Protein AF-A0A0V8QAZ5-F1 (afdb_monomer)

Structure (mmCIF, N/CA/C/O backbone):
data_AF-A0A0V8QAZ5-F1
#
_entry.id   AF-A0A0V8QAZ5-F1
#
loop_
_atom_site.group_PDB
_atom_site.id
_atom_site.type_symbol
_atom_site.label_atom_id
_atom_site.label_alt_id
_atom_site.label_comp_id
_atom_site.label_asym_id
_atom_site.label_entity_id
_atom_site.label_seq_id
_atom_site.pdbx_PDB_ins_code
_atom_site.Cartn_x
_atom_site.Cartn_y
_atom_site.Cartn_z
_atom_site.occupancy
_atom_site.B_iso_or_equiv
_atom_site.auth_seq_id
_atom_site.auth_comp_id
_atom_site.auth_asym_id
_atom_site.auth_atom_id
_atom_site.pdbx_PDB_model_num
ATOM 1 N N . MET A 1 1 ? -27.403 0.492 -54.751 1.00 43.31 1 MET A N 1
ATOM 2 C CA . MET A 1 1 ? -26.488 -0.635 -55.016 1.00 43.31 1 MET A CA 1
ATOM 3 C C . MET A 1 1 ? -25.419 -0.133 -55.963 1.00 43.31 1 MET A C 1
ATOM 5 O O . MET A 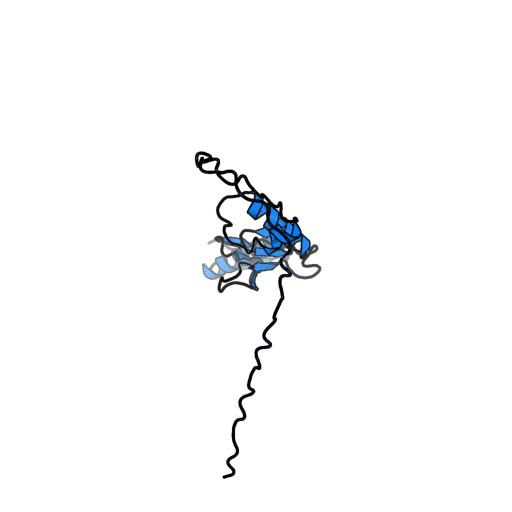1 1 ? -25.730 0.140 -57.114 1.00 43.31 1 MET A O 1
ATOM 9 N N . GLN A 1 2 ? -24.215 0.084 -55.448 1.00 42.31 2 GLN A N 1
ATOM 10 C CA . GLN A 1 2 ? -23.019 0.384 -56.227 1.00 42.31 2 GLN A CA 1
ATOM 11 C C . GLN A 1 2 ? -21.931 -0.545 -55.685 1.00 42.31 2 GLN A C 1
ATOM 13 O O . GLN A 1 2 ? -21.631 -0.508 -54.495 1.00 42.31 2 GLN A O 1
ATOM 18 N N . ASN A 1 3 ? -21.459 -1.435 -56.555 1.00 40.75 3 ASN A N 1
ATOM 19 C CA . ASN A 1 3 ? -20.305 -2.303 -56.353 1.00 40.75 3 ASN A CA 1
ATOM 20 C C . ASN A 1 3 ? -19.064 -1.572 -56.867 1.00 40.75 3 ASN A C 1
ATOM 22 O O . ASN A 1 3 ? -19.148 -1.011 -57.956 1.00 40.75 3 ASN A O 1
ATOM 26 N N . THR A 1 4 ? -17.955 -1.665 -56.134 1.00 46.00 4 THR A N 1
ATOM 27 C CA . THR A 1 4 ? -16.558 -1.572 -56.621 1.00 46.00 4 THR A CA 1
ATOM 28 C C . THR A 1 4 ? -15.666 -1.895 -55.415 1.00 46.00 4 THR A C 1
ATOM 30 O O . THR A 1 4 ? -15.716 -1.183 -54.418 1.00 46.00 4 THR A O 1
ATOM 33 N N . GLU A 1 5 ? -15.172 -3.128 -55.301 1.00 52.03 5 GLU A N 1
ATOM 34 C CA . GLU A 1 5 ? -13.887 -3.639 -55.826 1.00 52.03 5 GLU A CA 1
ATOM 35 C C . GLU A 1 5 ? -12.687 -3.280 -54.932 1.00 52.03 5 GLU A C 1
ATOM 37 O O . GLU A 1 5 ? -12.184 -2.160 -54.911 1.00 52.03 5 GLU A O 1
ATOM 42 N N . THR A 1 6 ? -12.260 -4.292 -54.173 1.00 49.12 6 THR A N 1
ATOM 43 C CA . THR A 1 6 ? -11.033 -4.369 -53.376 1.00 49.12 6 THR A CA 1
ATOM 44 C C . THR A 1 6 ? -9.815 -4.415 -54.296 1.00 49.12 6 THR A C 1
ATOM 46 O O . THR A 1 6 ? -9.760 -5.261 -55.184 1.00 49.12 6 THR A O 1
ATOM 49 N N . GLN A 1 7 ? -8.815 -3.567 -54.051 1.00 47.91 7 GLN A N 1
ATOM 50 C CA . GLN A 1 7 ? -7.486 -3.701 -54.654 1.00 47.91 7 GLN A CA 1
ATOM 51 C C . GLN A 1 7 ? -6.501 -4.195 -53.589 1.00 47.91 7 GLN A C 1
ATOM 53 O O . GLN A 1 7 ? -6.285 -3.536 -52.572 1.00 47.91 7 GLN A O 1
ATOM 58 N N . GLN A 1 8 ? -5.964 -5.396 -53.816 1.00 40.03 8 GLN A N 1
ATOM 59 C CA . GLN A 1 8 ? -4.788 -5.940 -53.138 1.00 40.03 8 GLN A CA 1
ATOM 60 C C . GLN A 1 8 ? -3.544 -5.212 -53.658 1.00 40.03 8 GLN A C 1
ATOM 62 O O . GLN A 1 8 ? -3.383 -5.069 -54.866 1.00 40.03 8 GLN A O 1
ATOM 67 N N . ALA A 1 9 ? -2.675 -4.766 -52.752 1.00 44.16 9 ALA A N 1
ATOM 68 C CA . ALA A 1 9 ? -1.344 -4.286 -53.102 1.00 44.16 9 ALA A CA 1
ATOM 69 C C . ALA A 1 9 ? -0.378 -5.479 -53.150 1.00 44.16 9 ALA A C 1
ATOM 71 O O . ALA A 1 9 ? -0.246 -6.219 -52.173 1.00 44.16 9 ALA A O 1
ATOM 72 N N . GLU A 1 10 ? 0.253 -5.666 -54.306 1.00 44.22 10 GLU A N 1
ATOM 73 C CA . GLU A 1 10 ? 1.342 -6.610 -54.547 1.00 44.22 10 GLU A CA 1
ATOM 74 C C . GLU A 1 10 ? 2.625 -6.096 -53.872 1.00 44.22 10 GLU A C 1
ATOM 76 O O . GLU A 1 10 ? 2.933 -4.906 -53.931 1.00 44.22 10 GLU A O 1
ATOM 81 N N . ILE A 1 11 ? 3.361 -6.985 -53.202 1.00 46.12 11 ILE A N 1
ATOM 82 C CA . ILE A 1 11 ? 4.678 -6.690 -52.626 1.00 46.12 11 ILE A CA 1
ATOM 83 C C . ILE A 1 11 ? 5.714 -7.242 -53.605 1.00 46.12 11 ILE A C 1
ATOM 85 O O . ILE A 1 11 ? 5.858 -8.457 -53.736 1.00 46.12 11 ILE A O 1
ATOM 89 N N . GLU A 1 12 ? 6.412 -6.349 -54.305 1.00 44.56 12 GLU A N 1
ATOM 90 C CA . GLU A 1 12 ? 7.579 -6.688 -55.119 1.00 44.56 12 GLU A CA 1
ATOM 91 C C . GLU A 1 12 ? 8.759 -7.034 -54.197 1.00 44.56 12 GLU A C 1
ATOM 93 O O . GLU A 1 12 ? 9.230 -6.215 -53.409 1.00 44.56 12 GLU A O 1
ATOM 98 N N . THR A 1 13 ? 9.232 -8.276 -54.271 1.00 42.59 13 THR A N 1
ATOM 99 C CA . THR A 1 13 ? 10.482 -8.719 -53.645 1.00 42.59 13 THR A CA 1
ATOM 100 C C . THR A 1 13 ? 11.667 -8.287 -54.505 1.00 42.59 13 THR A C 1
ATOM 102 O O . THR A 1 13 ? 11.922 -8.892 -55.549 1.00 42.59 13 THR A O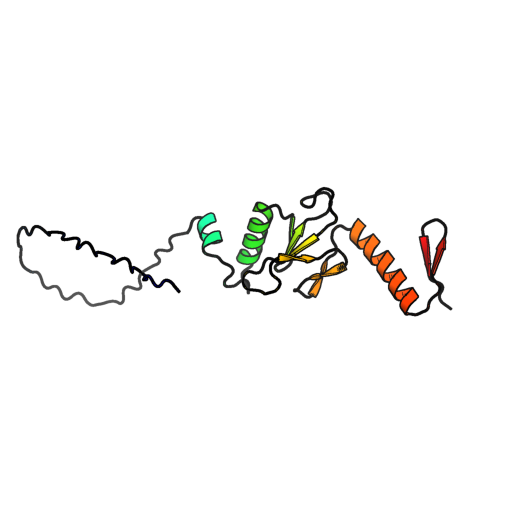 1
ATOM 105 N N . GLU A 1 14 ? 12.406 -7.267 -54.066 1.00 42.38 14 GLU A N 1
ATOM 106 C CA . GLU A 1 14 ? 13.703 -6.923 -54.651 1.00 42.38 14 GLU A CA 1
ATOM 107 C C . GLU A 1 14 ? 14.763 -7.963 -54.263 1.00 42.38 14 GLU A C 1
ATOM 109 O O . GLU A 1 14 ? 15.060 -8.223 -53.096 1.00 42.38 14 GLU A O 1
ATOM 114 N N . ASN A 1 15 ? 15.304 -8.582 -55.306 1.00 42.38 15 ASN A N 1
ATOM 115 C CA . ASN A 1 15 ? 16.316 -9.622 -55.292 1.00 42.38 15 ASN A CA 1
ATOM 116 C C . ASN A 1 15 ? 17.691 -8.953 -55.112 1.00 42.38 15 ASN A C 1
ATOM 118 O O . ASN A 1 15 ? 18.208 -8.342 -56.049 1.00 42.38 15 ASN A O 1
ATOM 122 N N . ILE A 1 16 ? 18.289 -9.030 -53.921 1.00 41.97 16 ILE A N 1
ATOM 123 C CA . ILE A 1 16 ? 19.648 -8.518 -53.700 1.00 41.97 16 ILE A CA 1
ATOM 124 C C . ILE A 1 16 ? 20.645 -9.569 -54.201 1.00 41.97 16 ILE A C 1
ATOM 126 O O . ILE A 1 16 ? 20.947 -10.549 -53.523 1.00 41.97 16 ILE A O 1
ATOM 130 N N . SER A 1 17 ? 21.145 -9.347 -55.418 1.00 40.25 17 SER A N 1
ATOM 131 C CA . SER A 1 17 ? 22.359 -9.969 -55.948 1.00 40.25 17 SER A CA 1
ATOM 132 C C . SER A 1 17 ? 23.583 -9.345 -55.281 1.00 40.25 17 SER A C 1
ATOM 134 O O . SER A 1 17 ? 23.834 -8.152 -55.441 1.00 40.25 17 SER A O 1
ATOM 136 N N . THR A 1 18 ? 24.393 -10.157 -54.612 1.00 42.56 18 THR A N 1
ATOM 137 C CA . THR A 1 18 ? 25.782 -9.820 -54.290 1.00 42.56 18 THR A CA 1
ATOM 138 C C . THR A 1 18 ? 26.704 -10.789 -55.020 1.00 42.56 18 THR A C 1
ATOM 140 O O . THR A 1 18 ? 26.816 -11.962 -54.671 1.00 42.56 18 THR A O 1
ATOM 143 N N . GLU A 1 19 ? 27.338 -10.281 -56.080 1.00 38.28 19 GLU A N 1
ATOM 144 C CA . GLU A 1 19 ? 28.516 -10.883 -56.703 1.00 38.28 19 GLU A CA 1
ATOM 145 C C . GLU A 1 19 ? 29.614 -11.053 -55.645 1.00 38.28 19 GLU A C 1
ATOM 147 O O . GLU A 1 19 ? 30.082 -10.074 -55.062 1.00 38.28 19 GLU A O 1
ATOM 152 N N . LEU A 1 20 ? 30.050 -12.291 -55.413 1.00 40.75 20 LEU A N 1
ATOM 153 C CA . LEU A 1 20 ? 31.337 -12.562 -54.785 1.00 40.75 20 LEU A CA 1
ATOM 154 C C . LEU A 1 20 ? 32.365 -12.731 -55.902 1.00 40.75 20 LEU A C 1
ATOM 156 O O . LEU A 1 20 ? 32.326 -13.694 -56.664 1.00 40.75 20 LEU A O 1
ATOM 160 N N . VAL A 1 21 ? 33.255 -11.748 -56.000 1.00 40.75 21 VAL A N 1
ATOM 161 C CA . VAL A 1 21 ? 34.458 -11.785 -56.830 1.00 40.75 21 VAL A CA 1
ATOM 162 C C . VAL A 1 21 ? 35.367 -12.902 -56.312 1.00 40.75 21 VAL A C 1
ATOM 164 O O . VAL A 1 21 ? 35.836 -12.858 -55.176 1.00 40.75 21 VAL A O 1
ATOM 167 N N . GLU A 1 22 ? 35.592 -13.909 -57.152 1.00 36.84 22 GLU A N 1
ATOM 168 C CA . GLU A 1 22 ? 36.596 -14.953 -56.961 1.00 36.84 22 GLU A CA 1
ATOM 169 C C . GLU A 1 22 ? 37.997 -14.398 -57.258 1.00 36.84 22 GLU A C 1
ATOM 171 O O . GLU A 1 22 ? 38.235 -13.886 -58.353 1.00 36.84 22 GLU A O 1
ATOM 176 N N . GLU A 1 23 ? 38.955 -14.573 -56.340 1.00 35.75 23 GLU A N 1
ATOM 177 C CA . GLU A 1 23 ? 40.377 -14.564 -56.708 1.00 35.75 23 GLU A CA 1
ATOM 178 C C . GLU A 1 23 ? 41.218 -15.552 -55.868 1.00 35.75 23 GLU A C 1
ATOM 180 O O . GLU A 1 23 ? 41.450 -15.384 -54.675 1.00 35.75 23 GLU A O 1
ATOM 185 N N . SER A 1 24 ? 41.670 -16.592 -56.580 1.00 34.62 24 SER A N 1
ATOM 186 C CA . SER A 1 24 ? 42.890 -17.407 -56.433 1.00 34.62 24 SER A CA 1
ATOM 187 C C . SER A 1 24 ? 43.176 -18.243 -55.168 1.00 34.62 24 SER A C 1
ATOM 189 O O . SER A 1 24 ? 43.827 -17.814 -54.222 1.00 34.62 24 SER A O 1
ATOM 191 N N . LEU A 1 25 ? 42.814 -19.525 -55.278 1.00 35.09 25 LEU A N 1
ATOM 192 C CA . LEU A 1 25 ? 43.676 -20.726 -55.282 1.00 35.09 25 LEU A CA 1
ATOM 193 C C . LEU A 1 25 ? 44.9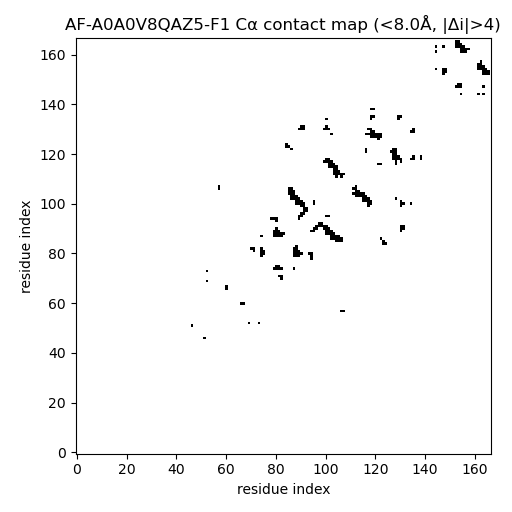80 -20.758 -54.439 1.00 35.09 25 LEU A C 1
ATOM 195 O O . LEU A 1 25 ? 46.008 -20.199 -54.816 1.00 35.09 25 LEU A O 1
ATOM 199 N N . SER A 1 26 ? 44.996 -21.613 -53.410 1.00 35.19 26 SER A N 1
ATOM 200 C CA . SER A 1 26 ? 46.122 -22.524 -53.104 1.00 35.19 26 SER A CA 1
ATOM 201 C C . SER A 1 26 ? 45.614 -23.770 -52.346 1.00 35.19 26 SER A C 1
ATOM 203 O O . SER A 1 26 ? 44.875 -23.651 -51.374 1.00 35.19 26 SER A O 1
ATOM 205 N N . GLU A 1 27 ? 45.942 -24.964 -52.855 1.00 38.59 27 GLU A N 1
ATOM 206 C CA . GLU A 1 27 ? 45.468 -26.290 -52.399 1.00 38.59 27 GLU A CA 1
ATOM 207 C C . GLU A 1 27 ? 46.308 -26.874 -51.218 1.00 38.59 27 GLU A C 1
ATOM 209 O O . GLU A 1 27 ? 47.169 -26.180 -50.679 1.00 38.59 27 GLU A O 1
ATOM 214 N N . PRO A 1 28 ? 46.099 -28.135 -50.770 1.00 41.91 28 PRO A N 1
ATOM 215 C CA . PRO A 1 28 ? 45.367 -28.477 -49.555 1.00 41.91 28 PRO A CA 1
ATOM 216 C C . PRO A 1 28 ? 46.291 -29.065 -48.470 1.00 41.91 28 PRO A C 1
ATOM 218 O O . PRO A 1 28 ? 47.298 -29.707 -48.757 1.00 41.91 28 PRO A O 1
ATOM 221 N N . THR A 1 29 ? 45.953 -28.918 -47.191 1.00 34.66 29 THR A N 1
ATOM 222 C CA . THR A 1 29 ? 46.582 -29.735 -46.139 1.00 34.66 29 THR A CA 1
ATOM 223 C C . THR A 1 29 ? 45.486 -30.349 -45.281 1.00 34.66 29 THR A C 1
ATOM 225 O O . THR A 1 29 ? 44.950 -29.703 -44.388 1.00 34.66 29 THR A O 1
ATOM 228 N N . GLU A 1 30 ? 45.133 -31.600 -45.590 1.00 39.16 30 GLU A N 1
ATOM 229 C CA . GLU A 1 30 ? 44.376 -32.466 -44.687 1.00 39.16 30 GLU A CA 1
ATOM 230 C C . GLU A 1 30 ? 45.194 -32.670 -43.409 1.00 39.16 30 GLU A C 1
ATOM 232 O O . GLU A 1 30 ? 46.220 -33.352 -43.409 1.00 39.16 30 GLU A O 1
ATOM 237 N N . GLN A 1 31 ? 44.726 -32.093 -42.307 1.00 35.31 31 GLN A N 1
ATOM 238 C CA . GLN A 1 31 ? 45.045 -32.575 -40.972 1.00 35.31 31 GLN A CA 1
ATOM 239 C C . GLN A 1 31 ? 43.722 -32.942 -40.312 1.00 35.31 31 GLN A C 1
ATOM 241 O O . GLN A 1 31 ? 42.874 -32.091 -40.061 1.00 35.31 31 GLN A O 1
ATOM 246 N N . ILE A 1 32 ? 43.525 -34.245 -40.117 1.00 39.97 32 ILE A N 1
ATOM 247 C CA . ILE A 1 32 ? 42.404 -34.796 -39.363 1.00 39.97 32 ILE A CA 1
ATO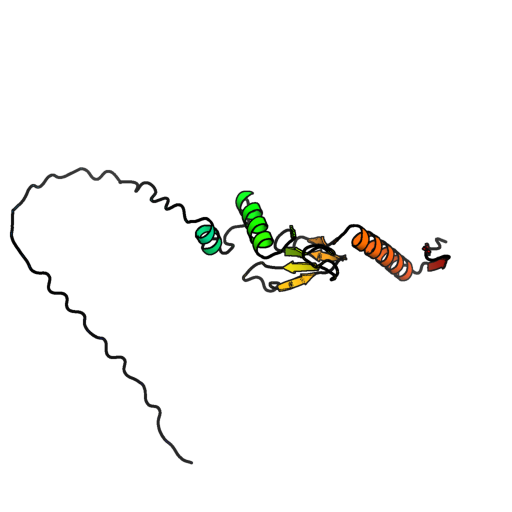M 248 C C . ILE A 1 32 ? 42.681 -34.461 -37.898 1.00 39.97 32 ILE A C 1
ATOM 250 O O . ILE A 1 32 ? 43.449 -35.155 -37.231 1.00 39.97 32 ILE A O 1
ATOM 254 N N . GLU A 1 33 ? 42.102 -33.363 -37.428 1.00 31.80 33 GLU A N 1
ATOM 255 C CA . GLU A 1 33 ? 42.141 -32.982 -36.024 1.00 31.80 33 GLU A CA 1
ATOM 256 C C . GLU A 1 33 ? 40.961 -33.643 -35.303 1.00 31.80 33 GLU A C 1
ATOM 258 O O . GLU A 1 33 ? 39.806 -33.583 -35.732 1.00 31.80 33 GLU A O 1
ATOM 263 N N . VAL A 1 34 ? 41.291 -34.379 -34.245 1.00 36.56 34 VAL A N 1
ATOM 264 C CA . VAL A 1 34 ? 40.356 -35.115 -33.396 1.00 36.56 34 VAL A CA 1
ATOM 265 C C . VAL A 1 34 ? 39.317 -34.139 -32.848 1.00 36.56 34 VAL A C 1
ATOM 267 O O . VAL A 1 34 ? 39.666 -33.169 -32.185 1.00 36.56 34 VAL A O 1
ATOM 270 N N . THR A 1 35 ? 38.038 -34.399 -33.119 1.00 35.16 35 THR A N 1
ATOM 271 C CA . THR A 1 35 ? 36.927 -33.624 -32.564 1.00 35.16 35 THR A CA 1
ATOM 272 C C . THR A 1 35 ? 36.853 -33.872 -31.057 1.00 35.16 35 THR A C 1
ATOM 274 O O . THR A 1 35 ? 36.264 -34.855 -30.606 1.00 35.16 35 THR A O 1
ATOM 277 N N . GLU A 1 36 ? 37.461 -32.998 -30.260 1.00 38.75 36 GLU A N 1
ATOM 278 C CA . GLU A 1 36 ? 37.020 -32.804 -28.881 1.00 38.75 36 GLU A CA 1
ATOM 279 C C . GLU A 1 36 ? 35.709 -32.002 -28.921 1.00 38.75 36 GLU A C 1
ATOM 281 O O . GLU A 1 36 ? 35.589 -31.089 -29.743 1.00 38.75 36 GLU A O 1
ATOM 286 N N . PRO A 1 37 ? 34.696 -32.313 -28.091 1.00 35.38 37 PRO A N 1
ATOM 287 C CA . PRO A 1 37 ? 33.549 -31.432 -27.962 1.00 35.38 37 PRO A CA 1
ATOM 288 C C . PRO A 1 37 ? 34.049 -30.119 -27.354 1.00 35.38 37 PRO A C 1
ATOM 290 O O . PRO A 1 37 ? 34.256 -30.024 -26.143 1.00 35.38 37 PRO A O 1
ATOM 293 N N . THR A 1 38 ? 34.255 -29.102 -28.192 1.00 37.34 38 THR A N 1
ATOM 294 C CA . THR A 1 38 ? 34.420 -27.729 -27.729 1.00 37.34 38 THR A CA 1
ATOM 295 C C . THR A 1 38 ? 33.104 -27.342 -27.077 1.00 37.34 38 THR A C 1
ATOM 297 O O . THR A 1 38 ? 32.120 -27.002 -27.729 1.00 37.34 38 THR A O 1
ATOM 300 N N . THR A 1 39 ? 33.068 -27.499 -25.760 1.00 44.56 39 THR A N 1
ATOM 301 C CA . THR A 1 39 ? 32.062 -26.868 -24.922 1.00 44.56 39 THR A CA 1
ATOM 302 C C . THR A 1 39 ? 32.336 -25.383 -25.076 1.00 44.56 39 THR A C 1
ATOM 304 O O . THR A 1 39 ? 33.319 -24.890 -24.521 1.00 44.56 39 THR A O 1
ATOM 307 N N . ASP A 1 40 ? 31.553 -24.711 -25.921 1.00 32.59 40 ASP A N 1
ATOM 308 C CA . ASP A 1 40 ? 31.685 -23.274 -26.115 1.00 32.59 40 ASP A CA 1
ATOM 309 C C . ASP A 1 40 ? 31.540 -22.606 -24.752 1.00 32.59 40 ASP A C 1
ATOM 311 O O . ASP A 1 40 ? 30.505 -22.652 -24.083 1.00 32.59 40 ASP A O 1
ATOM 315 N N . THR A 1 41 ? 32.669 -22.078 -24.303 1.00 40.50 41 THR A N 1
ATOM 316 C CA . THR A 1 41 ? 32.789 -21.319 -23.077 1.00 40.50 41 THR A CA 1
ATOM 317 C C . THR A 1 41 ? 32.077 -20.005 -23.308 1.00 40.50 41 THR A C 1
ATOM 319 O O . THR A 1 41 ? 32.483 -19.236 -24.174 1.00 40.50 41 THR A O 1
ATOM 322 N N . SER A 1 42 ? 31.026 -19.782 -22.520 1.00 47.28 42 SER A N 1
ATOM 323 C CA . SER A 1 42 ? 30.472 -18.484 -22.143 1.00 47.28 42 SER A CA 1
ATOM 324 C C . SER A 1 42 ? 30.962 -17.299 -22.977 1.00 47.28 42 SER A C 1
ATOM 326 O O . SER A 1 42 ? 31.885 -16.590 -22.576 1.00 47.28 42 SER A O 1
ATOM 328 N N . THR A 1 43 ? 30.231 -16.954 -24.031 1.00 40.81 43 THR A N 1
ATOM 329 C CA . THR A 1 43 ? 29.936 -15.534 -24.243 1.00 40.81 43 THR A CA 1
ATOM 330 C C . THR A 1 43 ? 28.872 -15.154 -23.219 1.00 40.81 43 THR A C 1
ATOM 332 O O . THR A 1 43 ? 27.686 -15.046 -23.503 1.00 40.81 43 THR A O 1
ATOM 335 N N . SER A 1 44 ? 29.310 -15.016 -21.965 1.00 48.66 44 SER A N 1
ATOM 336 C CA . SER A 1 44 ? 28.584 -14.232 -20.972 1.00 48.66 44 SER A CA 1
ATOM 337 C C . SER A 1 44 ? 28.764 -12.778 -21.387 1.00 48.66 44 SER A C 1
ATOM 339 O O . SER A 1 44 ? 29.611 -12.073 -20.837 1.00 48.66 44 SER A O 1
ATOM 341 N N . GLU A 1 45 ? 28.043 -12.349 -22.423 1.00 46.62 45 GLU A N 1
ATOM 342 C CA . GLU A 1 45 ? 27.779 -10.930 -22.605 1.00 46.62 45 GLU A CA 1
ATOM 343 C C . GLU A 1 45 ? 27.024 -10.501 -21.349 1.00 46.62 45 GLU A C 1
ATOM 345 O O . GLU A 1 45 ? 25.847 -10.808 -21.181 1.00 46.62 45 GLU A O 1
ATOM 350 N N . TYR A 1 46 ? 27.746 -9.888 -20.409 1.00 46.78 46 TYR A N 1
ATOM 351 C CA . TYR A 1 46 ? 27.115 -9.147 -19.332 1.00 46.78 46 TYR A CA 1
ATOM 352 C C . TYR A 1 46 ? 26.282 -8.072 -20.019 1.00 46.78 46 TYR A C 1
ATOM 354 O O . TYR A 1 46 ? 26.826 -7.150 -20.635 1.00 46.78 46 TYR A O 1
ATOM 362 N N . LEU A 1 47 ? 24.969 -8.262 -19.991 1.00 48.38 47 LEU A N 1
ATOM 363 C CA . LEU A 1 47 ? 24.020 -7.254 -20.416 1.00 48.38 47 LEU A CA 1
ATOM 364 C C . LEU A 1 47 ? 24.276 -6.000 -19.567 1.00 48.38 47 LEU A C 1
ATOM 366 O O . LEU A 1 47 ? 24.726 -6.078 -18.421 1.00 48.38 47 LEU A O 1
ATOM 370 N N . SER A 1 48 ? 24.039 -4.816 -20.128 1.00 50.94 48 SER A N 1
ATOM 371 C CA . SER A 1 48 ? 24.040 -3.616 -19.292 1.00 50.94 48 SER A CA 1
ATOM 372 C C . SER A 1 48 ? 22.938 -3.748 -18.232 1.00 50.94 48 SER A C 1
ATOM 374 O O . SER A 1 48 ? 21.929 -4.395 -18.498 1.00 50.94 48 SER A O 1
ATOM 376 N N . GLU A 1 49 ? 23.068 -3.128 -17.054 1.00 51.62 49 GLU A N 1
ATOM 377 C CA . GLU A 1 49 ? 22.035 -3.208 -15.997 1.00 51.62 49 GLU A CA 1
ATOM 378 C C . GLU A 1 49 ? 20.625 -2.882 -16.536 1.00 51.62 49 GLU A C 1
ATOM 380 O O . GLU A 1 49 ? 19.632 -3.496 -16.160 1.00 51.62 49 GLU A O 1
ATOM 385 N N . SER A 1 50 ? 20.534 -1.947 -17.488 1.00 47.12 50 SER A N 1
ATOM 386 C CA . SER A 1 50 ? 19.276 -1.588 -18.155 1.00 47.12 50 SER A CA 1
ATOM 387 C C . SER A 1 50 ? 18.763 -2.673 -19.109 1.00 47.12 50 SER A C 1
ATOM 389 O O . SER A 1 50 ? 17.552 -2.877 -19.209 1.00 47.12 50 SER A O 1
ATOM 391 N N . ASP A 1 51 ? 19.663 -3.386 -19.788 1.00 50.09 51 ASP A N 1
ATOM 392 C CA . ASP A 1 51 ? 19.318 -4.501 -20.670 1.00 50.09 51 ASP A CA 1
ATOM 393 C C . ASP A 1 51 ? 18.967 -5.764 -19.879 1.00 50.09 51 ASP A C 1
ATOM 395 O O . ASP A 1 51 ? 18.067 -6.486 -20.303 1.00 50.09 51 ASP A O 1
ATOM 399 N N . GLU A 1 52 ? 19.591 -5.997 -18.718 1.00 52.12 52 GLU A N 1
ATOM 400 C CA . GLU A 1 52 ? 19.189 -7.044 -17.770 1.00 52.12 52 GLU A CA 1
ATOM 401 C C . GLU A 1 52 ? 17.775 -6.791 -17.268 1.00 52.12 52 GLU A C 1
ATOM 403 O O . GLU A 1 52 ? 16.951 -7.692 -17.334 1.00 52.12 52 GLU A O 1
ATOM 408 N N . ILE A 1 53 ? 17.441 -5.559 -16.873 1.00 52.47 53 ILE A N 1
ATOM 409 C CA . ILE A 1 53 ? 16.082 -5.182 -16.456 1.00 52.47 53 ILE A CA 1
ATOM 410 C C . ILE A 1 53 ? 15.073 -5.364 -17.607 1.00 52.47 53 ILE A C 1
ATOM 412 O O . ILE A 1 53 ? 13.966 -5.857 -17.393 1.00 52.47 53 ILE A O 1
ATOM 416 N N . ALA A 1 54 ? 15.448 -5.014 -18.844 1.00 51.94 54 ALA A N 1
ATOM 417 C CA . ALA A 1 54 ? 14.572 -5.120 -20.014 1.00 51.94 54 ALA A CA 1
ATOM 418 C C . ALA A 1 54 ? 14.407 -6.557 -20.555 1.00 51.94 54 ALA A C 1
ATOM 420 O O . ALA A 1 54 ? 13.361 -6.865 -21.136 1.00 51.94 54 ALA A O 1
ATOM 421 N N . HIS A 1 55 ? 15.414 -7.421 -20.380 1.00 50.06 55 HIS A N 1
ATOM 422 C CA . HIS A 1 55 ? 15.377 -8.847 -20.740 1.00 50.06 55 HIS A CA 1
ATOM 423 C C . HIS A 1 55 ? 14.869 -9.723 -19.583 1.00 50.06 55 HIS A C 1
ATOM 425 O O . HIS A 1 55 ? 14.317 -10.795 -19.823 1.00 50.06 55 HIS A O 1
ATOM 431 N N . SER A 1 56 ? 14.938 -9.231 -18.344 1.00 49.78 56 SER A N 1
ATOM 432 C CA . SER A 1 56 ? 14.299 -9.762 -17.134 1.00 49.78 56 SER A CA 1
ATOM 433 C C . SER A 1 56 ? 12.816 -9.393 -17.072 1.00 49.78 56 SER A C 1
ATOM 435 O O . SER A 1 56 ? 12.308 -8.966 -16.033 1.00 49.78 56 SER A O 1
ATOM 437 N N . LYS A 1 57 ? 12.061 -9.581 -18.156 1.00 46.62 57 LYS A N 1
ATOM 438 C CA . LYS A 1 57 ? 10.594 -9.518 -18.072 1.00 46.62 57 LYS A CA 1
ATOM 439 C C . LYS A 1 57 ? 10.084 -10.719 -17.261 1.00 46.62 57 LYS A C 1
ATOM 441 O O . LYS A 1 57 ? 9.684 -11.738 -17.810 1.00 46.62 57 LYS A O 1
ATOM 446 N N . TRP A 1 58 ? 10.181 -10.587 -15.936 1.00 49.75 58 TRP A N 1
ATOM 447 C CA . TRP A 1 58 ? 9.469 -11.270 -14.849 1.00 49.75 58 TRP A CA 1
ATOM 448 C C . TRP A 1 58 ? 9.585 -12.794 -14.719 1.00 49.75 58 TRP A C 1
ATOM 450 O O . TRP A 1 58 ? 8.862 -13.384 -13.917 1.00 49.75 58 TRP A O 1
ATOM 460 N N . ALA A 1 59 ? 10.478 -13.430 -15.476 1.00 41.72 59 ALA A N 1
ATOM 461 C CA . ALA A 1 59 ? 10.362 -14.851 -15.792 1.00 41.72 59 ALA A CA 1
ATOM 462 C C . ALA A 1 59 ? 10.506 -15.829 -14.611 1.00 41.72 59 ALA A C 1
ATOM 464 O O . ALA A 1 59 ? 9.844 -16.854 -14.654 1.00 41.72 59 ALA A O 1
ATOM 465 N N . ASP A 1 60 ? 11.263 -15.535 -13.547 1.00 45.50 60 ASP A N 1
ATOM 466 C CA . ASP A 1 60 ? 11.425 -16.478 -12.424 1.00 45.50 60 ASP A CA 1
ATOM 467 C C . ASP A 1 60 ? 11.671 -15.764 -11.075 1.00 45.50 60 ASP A C 1
ATOM 469 O O . ASP A 1 60 ? 12.682 -15.989 -10.406 1.00 45.50 60 ASP A O 1
ATOM 473 N N . ILE A 1 61 ? 10.738 -14.918 -10.604 1.00 47.28 61 ILE A N 1
ATOM 474 C CA . ILE A 1 61 ? 10.723 -14.494 -9.181 1.00 47.28 61 ILE A CA 1
ATOM 475 C C . ILE A 1 61 ? 10.218 -15.662 -8.319 1.00 47.28 61 ILE A C 1
ATOM 477 O O . ILE A 1 61 ? 9.131 -15.652 -7.749 1.00 47.28 61 ILE A O 1
ATOM 481 N N . ASN A 1 62 ? 11.014 -16.723 -8.281 1.00 41.25 62 ASN A N 1
ATOM 482 C CA . ASN A 1 62 ? 10.929 -17.815 -7.330 1.00 41.25 62 ASN A CA 1
ATOM 483 C C . ASN A 1 62 ? 12.369 -18.213 -6.970 1.00 41.25 62 ASN A C 1
ATOM 485 O O . ASN A 1 62 ? 12.896 -19.221 -7.432 1.00 41.25 62 ASN A O 1
ATOM 489 N N . GLY A 1 63 ? 13.019 -17.398 -6.129 1.00 44.91 63 GLY A N 1
ATOM 490 C CA . GLY A 1 63 ? 14.089 -17.904 -5.260 1.00 44.91 63 GLY A CA 1
ATOM 491 C C . GLY A 1 63 ? 15.436 -17.183 -5.254 1.00 44.91 63 GLY A C 1
ATOM 492 O O . GLY A 1 63 ? 16.258 -17.520 -4.404 1.00 44.91 63 GLY A O 1
ATOM 493 N N . ALA A 1 64 ? 15.693 -16.194 -6.112 1.00 49.06 64 ALA A N 1
ATOM 494 C CA . ALA A 1 64 ? 16.912 -15.391 -6.003 1.00 49.06 64 ALA A CA 1
ATOM 495 C C . ALA A 1 64 ? 16.614 -14.064 -5.293 1.00 49.06 64 ALA A C 1
ATOM 497 O O . ALA A 1 64 ? 15.846 -13.251 -5.800 1.00 49.06 64 ALA A O 1
ATOM 498 N N . TRP A 1 65 ? 17.256 -13.828 -4.143 1.00 48.06 65 TRP A N 1
ATOM 499 C CA . TRP A 1 65 ? 17.246 -12.531 -3.441 1.00 48.06 65 TRP A CA 1
ATOM 500 C C . TRP A 1 65 ? 17.607 -11.358 -4.364 1.00 48.06 65 TRP A C 1
ATOM 502 O O . TRP A 1 65 ? 17.128 -10.245 -4.169 1.00 48.06 65 TRP A O 1
ATOM 512 N N . ASP A 1 66 ? 18.421 -11.621 -5.386 1.00 57.28 66 ASP A N 1
ATOM 513 C CA . ASP A 1 66 ? 18.807 -10.629 -6.383 1.00 57.28 66 ASP A CA 1
ATOM 514 C C . ASP A 1 66 ? 17.605 -10.177 -7.231 1.00 57.28 66 ASP A C 1
ATOM 516 O O . ASP A 1 66 ? 17.432 -8.989 -7.455 1.00 57.28 66 ASP A O 1
ATOM 520 N N . ALA A 1 67 ? 16.674 -11.068 -7.586 1.00 67.94 67 ALA A N 1
ATOM 521 C CA . ALA A 1 67 ? 15.495 -10.699 -8.374 1.00 67.94 67 ALA A CA 1
ATOM 522 C C . ALA A 1 67 ? 14.514 -9.794 -7.601 1.00 67.94 67 ALA A C 1
ATOM 524 O O . ALA A 1 67 ? 14.005 -8.821 -8.153 1.00 67.94 67 ALA A O 1
ATOM 525 N N . GLU A 1 68 ? 14.273 -10.069 -6.313 1.00 69.44 68 GLU A N 1
ATOM 526 C CA . GLU A 1 68 ? 13.446 -9.205 -5.451 1.00 69.44 68 GLU A CA 1
ATOM 527 C C . GLU A 1 68 ? 14.128 -7.852 -5.191 1.00 69.44 68 GLU A C 1
ATOM 529 O O . GLU A 1 68 ? 13.481 -6.797 -5.196 1.00 69.44 68 GLU A O 1
ATOM 534 N N . HIS A 1 69 ? 15.453 -7.864 -5.011 1.00 78.25 69 HIS A N 1
ATOM 535 C CA . HIS A 1 69 ? 16.238 -6.648 -4.846 1.00 78.25 69 HIS A CA 1
ATOM 536 C C . HIS A 1 69 ? 16.199 -5.776 -6.107 1.00 78.25 69 HIS A C 1
ATOM 538 O O . HIS A 1 69 ? 15.838 -4.602 -6.009 1.00 78.25 69 HIS A O 1
ATOM 544 N N . GLN A 1 70 ? 16.481 -6.345 -7.284 1.00 79.50 70 GLN A N 1
ATOM 545 C CA . GLN A 1 70 ? 16.419 -5.638 -8.567 1.00 79.50 70 GLN A CA 1
ATOM 546 C C . GLN A 1 70 ? 15.007 -5.129 -8.864 1.00 79.50 70 GLN A C 1
ATOM 548 O O . GLN A 1 70 ? 14.842 -3.980 -9.275 1.00 79.50 70 GLN A O 1
ATOM 553 N N . TYR A 1 71 ? 13.971 -5.923 -8.573 1.00 82.38 71 TYR A N 1
ATOM 554 C CA . TYR A 1 71 ? 12.585 -5.470 -8.690 1.00 82.38 71 TYR A CA 1
ATOM 555 C C . TYR A 1 71 ? 12.311 -4.239 -7.825 1.00 82.38 71 TYR A C 1
ATOM 557 O O . TYR A 1 71 ? 11.732 -3.257 -8.290 1.00 82.38 71 TYR A O 1
ATOM 565 N N . THR A 1 72 ? 12.769 -4.265 -6.574 1.00 87.19 72 THR A N 1
ATOM 566 C CA . THR A 1 72 ? 12.597 -3.141 -5.652 1.00 87.19 72 THR A CA 1
ATOM 567 C C . THR A 1 72 ? 13.370 -1.906 -6.104 1.00 87.19 72 THR A C 1
ATOM 569 O O . THR A 1 72 ? 12.852 -0.795 -5.999 1.00 87.19 72 THR A O 1
ATOM 572 N N . LEU A 1 73 ? 14.590 -2.072 -6.621 1.00 87.00 73 LEU A N 1
ATOM 573 C CA . LEU A 1 73 ? 15.367 -0.971 -7.191 1.00 87.00 73 LEU A CA 1
ATOM 574 C C . LEU A 1 73 ? 14.671 -0.368 -8.414 1.00 87.00 73 LEU A C 1
ATOM 576 O O . LEU A 1 73 ? 14.567 0.855 -8.515 1.00 87.00 73 LEU A O 1
ATOM 580 N N . TYR A 1 74 ? 14.133 -1.208 -9.299 1.00 86.75 74 TYR A N 1
ATOM 581 C CA . TYR A 1 74 ? 13.361 -0.752 -10.446 1.00 86.75 74 TYR A CA 1
ATOM 582 C C . TYR A 1 74 ? 12.105 0.008 -10.011 1.00 86.75 74 TYR A C 1
ATOM 584 O O . TYR A 1 74 ? 11.919 1.145 -10.439 1.00 86.75 74 TYR A O 1
ATOM 592 N N . ALA A 1 75 ? 11.298 -0.540 -9.100 1.00 91.25 75 ALA A N 1
ATOM 593 C CA . ALA A 1 75 ? 10.114 0.135 -8.569 1.00 91.25 75 ALA A CA 1
ATOM 594 C C . ALA A 1 75 ? 10.461 1.516 -7.983 1.00 91.25 75 ALA A C 1
ATOM 596 O O . ALA A 1 75 ? 9.810 2.512 -8.298 1.00 91.25 75 ALA A O 1
ATOM 597 N N . LYS A 1 76 ? 11.554 1.601 -7.212 1.00 93.50 76 LYS A N 1
ATOM 598 C CA . LYS A 1 76 ? 12.077 2.869 -6.684 1.00 93.50 76 LYS A CA 1
ATOM 599 C C . LYS A 1 76 ? 12.498 3.844 -7.779 1.00 93.50 76 LYS A C 1
ATOM 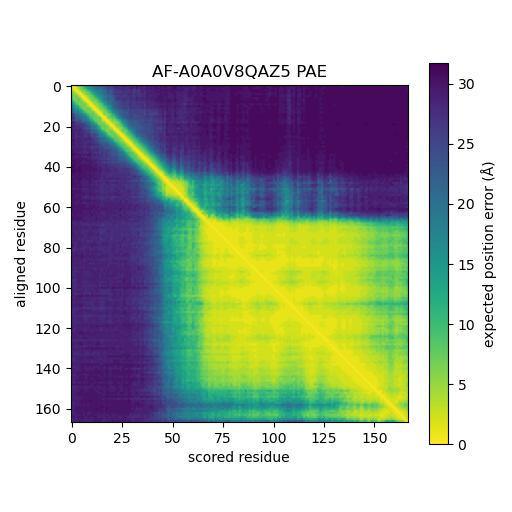601 O O . LYS A 1 76 ? 12.210 5.032 -7.673 1.00 93.50 76 LYS A O 1
ATOM 606 N N . SER A 1 77 ? 13.124 3.363 -8.855 1.00 90.62 77 SER A N 1
ATOM 607 C CA . SER A 1 77 ? 13.458 4.198 -10.021 1.00 90.62 77 SER A CA 1
ATOM 608 C C . SER A 1 77 ? 12.217 4.775 -10.716 1.00 90.62 77 SER A C 1
ATOM 610 O O . SER A 1 77 ? 12.295 5.845 -11.313 1.00 90.62 77 SER A O 1
ATOM 612 N N . GLN A 1 78 ? 11.074 4.087 -10.609 1.00 92.12 78 GLN A N 1
ATOM 613 C CA . GLN A 1 78 ? 9.771 4.533 -11.114 1.00 92.12 78 GLN A CA 1
ATOM 614 C C . GLN A 1 78 ? 8.982 5.362 -10.086 1.00 92.12 78 GLN A C 1
ATOM 616 O O . GLN A 1 78 ? 7.855 5.775 -10.353 1.00 92.12 78 GLN A O 1
ATOM 621 N N . GLY A 1 79 ? 9.576 5.632 -8.921 1.00 95.06 79 GLY A N 1
ATOM 622 C CA . GLY A 1 79 ? 9.016 6.496 -7.891 1.00 95.06 79 GLY A CA 1
ATOM 623 C C . GLY A 1 79 ? 8.269 5.781 -6.771 1.00 95.06 79 GLY A C 1
ATOM 624 O O . GLY A 1 79 ? 7.704 6.480 -5.947 1.00 95.06 79 GLY A O 1
ATOM 625 N N . ALA A 1 80 ? 8.248 4.448 -6.696 1.00 96.94 80 ALA A N 1
ATOM 626 C CA . ALA A 1 80 ? 7.698 3.750 -5.529 1.00 96.94 80 ALA A CA 1
ATOM 627 C C . ALA A 1 80 ? 8.625 3.881 -4.304 1.00 96.94 80 ALA A C 1
ATOM 629 O O . ALA A 1 80 ? 9.845 3.978 -4.441 1.00 96.94 80 ALA A O 1
ATOM 630 N N . ASP A 1 81 ? 8.077 3.815 -3.091 1.00 97.25 81 ASP A N 1
ATOM 631 C CA . ASP A 1 81 ? 8.879 3.827 -1.862 1.00 97.25 81 ASP A CA 1
ATOM 632 C C . ASP A 1 81 ? 9.581 2.479 -1.633 1.00 97.25 81 ASP A C 1
ATOM 634 O O . ASP A 1 81 ? 10.755 2.418 -1.249 1.00 97.25 81 ASP A O 1
ATOM 638 N N . TYR A 1 82 ? 8.869 1.378 -1.875 1.00 94.38 82 TYR A N 1
ATOM 639 C CA . TYR A 1 82 ? 9.368 0.004 -1.796 1.00 94.38 82 TYR A CA 1
ATOM 640 C C . TYR A 1 82 ? 8.399 -0.960 -2.493 1.00 94.38 82 TYR A C 1
ATOM 642 O O . TYR A 1 82 ? 7.434 -0.543 -3.136 1.00 94.38 82 TYR A O 1
ATOM 650 N N . THR A 1 83 ? 8.672 -2.260 -2.388 1.00 93.25 83 THR A N 1
ATOM 651 C CA . THR A 1 83 ? 7.788 -3.308 -2.897 1.00 93.25 83 THR A CA 1
ATOM 652 C C . THR A 1 83 ? 7.373 -4.257 -1.784 1.00 93.25 83 THR A C 1
ATOM 654 O O . THR A 1 83 ? 8.094 -4.451 -0.805 1.00 93.25 83 THR A O 1
ATOM 657 N N . MET A 1 84 ? 6.191 -4.845 -1.932 1.00 91.19 84 MET A N 1
ATOM 658 C CA . MET A 1 84 ? 5.727 -5.930 -1.078 1.00 91.19 84 MET A CA 1
ATOM 659 C C . MET A 1 84 ? 5.100 -7.004 -1.966 1.00 91.19 84 MET A C 1
ATOM 661 O O . MET A 1 84 ? 4.035 -6.805 -2.556 1.00 91.19 84 MET A O 1
ATOM 665 N N . GLY A 1 85 ? 5.792 -8.135 -2.117 1.00 88.75 85 GLY A N 1
ATOM 666 C CA . GLY A 1 85 ? 5.448 -9.118 -3.141 1.00 88.75 85 GLY A CA 1
ATOM 667 C C . GLY A 1 85 ? 5.524 -8.497 -4.536 1.00 88.75 85 GLY A C 1
ATOM 668 O O . GLY A 1 85 ? 6.545 -7.943 -4.917 1.00 88.75 85 GLY A O 1
ATOM 669 N N . TRP A 1 86 ? 4.420 -8.548 -5.279 1.00 90.06 86 TRP A N 1
ATOM 670 C CA . TRP A 1 86 ? 4.296 -7.956 -6.617 1.00 90.06 86 TRP A CA 1
ATOM 671 C C . TRP A 1 86 ? 3.667 -6.557 -6.616 1.00 90.06 86 TRP A C 1
ATOM 673 O O . TRP A 1 86 ? 3.331 -6.033 -7.677 1.00 90.06 86 TRP A O 1
ATOM 683 N N . CYS A 1 87 ? 3.506 -5.941 -5.445 1.00 94.94 87 CYS A N 1
ATOM 684 C CA . CYS A 1 87 ? 2.939 -4.605 -5.318 1.00 94.94 87 CYS A CA 1
ATOM 685 C C . CYS A 1 87 ? 4.031 -3.540 -5.199 1.00 94.94 87 CYS A C 1
ATOM 687 O O . CYS A 1 87 ? 4.988 -3.713 -4.442 1.00 94.94 87 CYS A O 1
ATOM 689 N N . TRP A 1 88 ? 3.860 -2.428 -5.907 1.00 97.25 88 TRP A N 1
ATOM 690 C CA . TRP A 1 88 ? 4.602 -1.188 -5.684 1.00 97.25 88 TRP A CA 1
ATOM 691 C C . TRP A 1 88 ? 3.875 -0.365 -4.640 1.00 97.25 88 TRP A C 1
ATOM 693 O O . TRP A 1 88 ? 2.669 -0.162 -4.762 1.00 97.25 88 TRP A O 1
ATOM 703 N N . ILE A 1 89 ? 4.601 0.075 -3.618 1.00 97.88 89 ILE A N 1
ATOM 704 C CA . ILE A 1 89 ? 4.027 0.761 -2.466 1.00 97.88 89 ILE A CA 1
ATOM 705 C C . ILE A 1 89 ? 4.377 2.244 -2.515 1.00 97.88 89 ILE A C 1
ATOM 707 O O . ILE A 1 89 ? 5.531 2.606 -2.751 1.00 97.88 89 ILE A O 1
ATOM 711 N N . TYR A 1 90 ? 3.374 3.077 -2.259 1.00 98.25 90 TYR A N 1
ATOM 712 C CA . TYR A 1 90 ? 3.467 4.527 -2.193 1.00 98.25 90 TYR A CA 1
ATOM 713 C C . TYR A 1 90 ? 2.917 4.969 -0.841 1.00 98.25 90 TYR A C 1
ATOM 715 O O . TYR A 1 90 ? 1.729 4.806 -0.569 1.00 98.25 90 TYR A O 1
ATOM 723 N N . GLU A 1 91 ? 3.779 5.496 0.021 1.00 97.88 91 GLU A N 1
ATOM 724 C CA . GLU A 1 91 ? 3.395 5.946 1.356 1.00 97.88 91 GLU A CA 1
ATOM 725 C C . GLU A 1 91 ? 2.998 7.423 1.355 1.00 97.88 91 GLU A C 1
ATOM 727 O O . GLU A 1 91 ? 3.605 8.265 0.675 1.00 97.88 91 GLU A O 1
ATOM 732 N N . HIS A 1 92 ? 1.986 7.738 2.163 1.00 97.62 92 HIS A N 1
ATOM 733 C CA . HIS A 1 92 ? 1.559 9.101 2.444 1.00 97.62 92 HIS A CA 1
ATOM 734 C C . HIS A 1 92 ? 2.729 9.963 2.942 1.00 97.62 92 HIS A C 1
ATOM 736 O O . HIS A 1 92 ? 3.569 9.526 3.733 1.00 97.62 92 HIS A O 1
ATOM 742 N N . GLY A 1 93 ? 2.813 11.200 2.450 1.00 96.19 93 GLY A N 1
ATOM 743 C CA . GLY A 1 93 ? 3.902 12.130 2.756 1.00 96.19 93 GLY A CA 1
ATOM 744 C C . GLY A 1 93 ? 5.242 11.787 2.091 1.00 96.19 93 GLY A C 1
ATOM 745 O O . GLY A 1 93 ? 6.214 12.525 2.271 1.00 96.19 93 GLY A O 1
ATOM 746 N N . LYS A 1 94 ? 5.308 10.696 1.315 1.00 95.62 94 LYS A N 1
ATOM 747 C CA . LYS A 1 94 ? 6.467 10.296 0.508 1.00 95.62 94 LYS A CA 1
ATOM 748 C C . LYS A 1 94 ? 6.085 10.234 -0.967 1.00 95.62 94 LYS A C 1
ATOM 750 O O . LYS A 1 94 ? 5.713 11.262 -1.533 1.00 95.62 94 LYS A O 1
ATOM 755 N N . ALA A 1 95 ? 6.169 9.066 -1.604 1.00 96.56 95 ALA A N 1
ATOM 756 C CA . ALA A 1 95 ? 5.882 8.932 -3.021 1.00 96.56 95 ALA A CA 1
ATOM 757 C C . ALA A 1 95 ? 4.407 9.181 -3.370 1.00 96.56 95 ALA A C 1
ATOM 759 O O . ALA A 1 95 ? 4.118 9.647 -4.471 1.00 96.56 95 ALA A O 1
ATOM 760 N N . ALA A 1 96 ? 3.477 8.934 -2.439 1.00 96.88 96 ALA A N 1
ATOM 761 C CA . ALA A 1 96 ?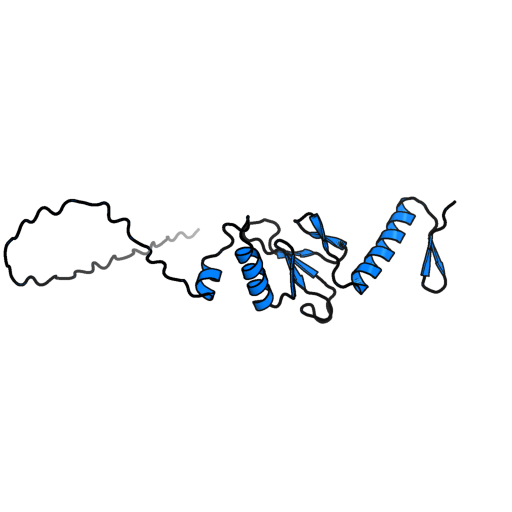 2.067 9.283 -2.625 1.00 96.88 96 ALA A CA 1
ATOM 762 C C . ALA A 1 96 ? 1.798 10.798 -2.478 1.00 96.88 96 ALA A C 1
ATOM 764 O O . ALA A 1 96 ? 0.722 11.279 -2.839 1.00 96.88 96 ALA A O 1
A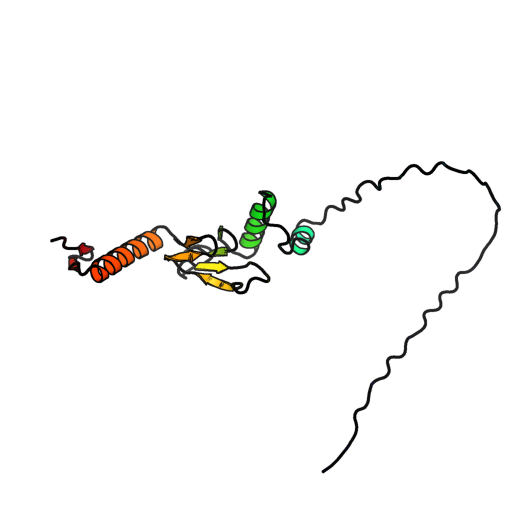TOM 765 N N . GLY A 1 97 ? 2.761 11.573 -1.962 1.00 96.31 97 GLY A N 1
ATOM 766 C CA . GLY A 1 97 ? 2.582 12.992 -1.665 1.00 96.31 97 GLY A CA 1
ATOM 767 C C . GLY A 1 97 ? 1.443 13.216 -0.668 1.00 96.31 97 GLY A C 1
ATOM 768 O O . GLY A 1 97 ? 1.421 12.608 0.399 1.00 96.31 97 GLY A O 1
ATOM 769 N N . ASP A 1 98 ? 0.484 14.067 -1.034 1.00 96.75 98 ASP A N 1
ATOM 770 C CA . ASP A 1 98 ? -0.679 14.390 -0.195 1.00 96.75 98 ASP A CA 1
ATOM 771 C C . ASP A 1 98 ? -1.787 13.320 -0.244 1.00 96.75 98 ASP A C 1
ATOM 773 O O . ASP A 1 98 ? -2.798 13.443 0.448 1.00 96.75 98 ASP A O 1
ATOM 777 N N . GLN A 1 99 ? -1.640 12.281 -1.073 1.00 96.75 99 GLN A N 1
ATOM 778 C CA . GLN A 1 99 ? -2.613 11.190 -1.150 1.00 96.75 99 GLN A CA 1
ATOM 779 C C . GLN A 1 99 ? -2.405 10.190 -0.004 1.00 96.75 99 GLN A C 1
ATOM 781 O O . GLN A 1 99 ? -1.264 10.023 0.438 1.00 96.75 99 GLN A O 1
ATOM 786 N N . PRO A 1 100 ? -3.469 9.510 0.466 1.00 96.62 100 PRO A N 1
ATOM 787 C CA . PRO A 1 100 ? -3.330 8.364 1.361 1.00 96.62 100 PRO A CA 1
ATOM 788 C C . PRO A 1 100 ? -2.408 7.302 0.765 1.00 96.62 100 PRO A C 1
ATOM 790 O O . PRO A 1 100 ? -2.279 7.208 -0.459 1.00 96.62 100 PRO A O 1
ATOM 793 N N . SER A 1 101 ? -1.800 6.484 1.618 1.00 98.25 101 SER A N 1
ATOM 794 C CA . SER A 1 101 ? -0.951 5.387 1.169 1.00 98.25 101 SER A CA 1
ATOM 795 C C . SER A 1 101 ? -1.730 4.421 0.279 1.00 98.25 101 SER A C 1
ATOM 797 O O . SER A 1 101 ? -2.870 4.051 0.574 1.00 98.25 101 SER A O 1
ATOM 799 N N . TYR A 1 102 ? -1.094 3.965 -0.797 1.00 98.44 102 TYR A N 1
ATOM 800 C CA . TYR A 1 102 ? -1.672 2.989 -1.717 1.00 98.44 102 TYR A CA 1
ATOM 801 C C . TYR A 1 102 ? -0.612 2.032 -2.259 1.00 98.44 102 TYR A C 1
ATOM 803 O O . TYR A 1 102 ? 0.589 2.311 -2.273 1.00 98.44 102 TYR A O 1
ATOM 811 N N . ALA A 1 103 ? -1.078 0.884 -2.733 1.00 98.31 103 ALA A N 1
ATOM 812 C CA . ALA A 1 103 ? -0.263 -0.122 -3.386 1.00 98.31 103 ALA A CA 1
ATOM 813 C C . ALA A 1 103 ? -0.825 -0.437 -4.774 1.00 98.31 103 ALA A C 1
ATOM 815 O O . ALA A 1 103 ? -2.037 -0.539 -4.933 1.00 98.31 103 ALA A O 1
ATOM 816 N N . VAL A 1 104 ? 0.033 -0.630 -5.775 1.00 97.88 104 VAL A N 1
ATOM 817 C CA . VAL A 1 104 ? -0.375 -1.014 -7.137 1.00 97.88 104 VAL A CA 1
ATOM 818 C C . VAL A 1 104 ? 0.234 -2.364 -7.484 1.00 97.88 104 VAL A C 1
ATOM 820 O O . VAL A 1 104 ? 1.440 -2.548 -7.346 1.00 97.88 104 VAL A O 1
ATOM 823 N N . TYR A 1 105 ? -0.576 -3.322 -7.927 1.00 95.00 105 TYR A N 1
ATOM 824 C CA . TYR A 1 105 ? -0.090 -4.651 -8.300 1.00 95.00 105 TYR A CA 1
ATOM 825 C C . TYR A 1 105 ? 0.467 -4.679 -9.723 1.00 95.00 105 TYR A C 1
ATOM 827 O O . TYR A 1 105 ? -0.233 -4.328 -10.665 1.00 95.00 105 TYR A O 1
ATOM 835 N N . MET A 1 106 ? 1.709 -5.136 -9.896 1.00 92.06 106 MET A N 1
ATOM 836 C CA . MET A 1 106 ? 2.469 -4.933 -11.140 1.00 92.06 106 MET A CA 1
ATOM 837 C C . MET A 1 106 ? 2.912 -6.226 -11.831 1.00 92.06 106 MET A C 1
ATOM 839 O O . MET A 1 106 ? 3.750 -6.187 -12.730 1.00 92.06 106 MET A O 1
ATOM 843 N N . LYS A 1 107 ? 2.357 -7.387 -11.463 1.00 85.69 107 LYS A N 1
ATOM 844 C CA . LYS A 1 107 ? 2.728 -8.654 -12.108 1.00 85.69 107 LYS A CA 1
ATOM 845 C C . LYS A 1 107 ? 2.161 -8.740 -13.528 1.00 85.69 107 LYS A C 1
ATOM 847 O O . LYS A 1 107 ? 0.960 -8.924 -13.714 1.00 85.69 107 LYS A O 1
ATOM 852 N N . GLU A 1 108 ? 3.018 -8.603 -14.535 1.00 81.31 108 GLU A N 1
ATOM 853 C CA . GLU A 1 108 ? 2.611 -8.701 -15.940 1.00 81.31 108 GLU A CA 1
ATOM 854 C C . GLU A 1 108 ? 1.982 -10.065 -16.266 1.00 81.31 108 GLU A C 1
ATOM 856 O O . GLU A 1 108 ? 2.399 -11.109 -15.762 1.00 81.31 108 GLU A O 1
ATOM 861 N N . GLY A 1 109 ? 0.959 -10.056 -17.123 1.00 81.44 109 GLY A N 1
ATOM 862 C CA . GLY A 1 109 ? 0.228 -11.263 -17.522 1.00 81.44 109 GLY A CA 1
ATOM 863 C C . GLY A 1 109 ? -0.747 -11.806 -16.470 1.00 81.44 109 GLY A C 1
ATOM 864 O O . GLY A 1 109 ? -1.518 -12.714 -16.780 1.00 81.44 109 GLY A O 1
ATOM 865 N N . ASP A 1 110 ? -0.758 -11.248 -15.258 1.00 84.88 110 ASP A N 1
ATOM 866 C CA . ASP A 1 110 ? -1.742 -11.563 -14.226 1.00 84.88 110 ASP A CA 1
ATOM 867 C C . ASP A 1 110 ? -2.990 -10.666 -14.385 1.00 84.88 110 ASP A C 1
ATOM 869 O O . ASP A 1 110 ? -2.851 -9.463 -14.630 1.00 84.88 110 ASP A O 1
ATOM 873 N N . PRO A 1 111 ? -4.220 -11.204 -14.260 1.00 90.69 111 PRO A N 1
ATOM 874 C CA . PRO A 1 111 ? -5.447 -10.416 -14.403 1.00 90.69 111 PRO A CA 1
ATOM 875 C C . PRO A 1 111 ? -5.585 -9.282 -13.380 1.00 90.69 111 PRO A C 1
ATOM 877 O O . PRO A 1 111 ? -6.376 -8.370 -13.608 1.00 90.69 111 PRO A O 1
ATOM 880 N N . LEU A 1 112 ? -4.846 -9.330 -12.267 1.00 90.81 112 LEU A N 1
ATOM 881 C CA . LEU A 1 112 ? -4.863 -8.282 -11.249 1.00 90.81 112 LEU A CA 1
ATOM 882 C C . LEU A 1 112 ? -3.901 -7.124 -11.551 1.00 90.81 112 LEU A C 1
ATOM 884 O O . LEU A 1 112 ? -3.841 -6.182 -10.757 1.00 90.81 112 LEU A O 1
ATOM 888 N N . TYR A 1 113 ? -3.142 -7.162 -12.653 1.00 89.12 113 TYR A N 1
ATOM 889 C CA . TYR A 1 113 ? -2.217 -6.086 -13.022 1.00 89.12 113 TYR A CA 1
ATOM 890 C C . TYR A 1 113 ? -2.909 -4.712 -13.030 1.00 89.12 113 TYR A C 1
ATOM 892 O O . TYR A 1 113 ? -3.970 -4.533 -13.625 1.00 89.12 113 TYR A O 1
ATOM 900 N N . GLY A 1 114 ? -2.294 -3.734 -12.369 1.00 93.06 114 GLY A N 1
ATOM 901 C CA . GLY A 1 114 ? -2.804 -2.376 -12.199 1.00 93.06 114 GLY A CA 1
ATOM 902 C C . GLY A 1 114 ? -3.843 -2.209 -11.085 1.00 93.06 114 GLY A C 1
ATOM 903 O O . GLY A 1 114 ? -4.317 -1.093 -10.882 1.00 93.06 114 GLY A O 1
ATOM 904 N N . THR A 1 115 ? -4.206 -3.269 -10.355 1.00 98.12 115 THR A N 1
ATOM 905 C CA . THR A 1 115 ? -5.139 -3.153 -9.220 1.00 98.12 115 THR A CA 1
ATOM 906 C C . THR A 1 115 ? -4.522 -2.300 -8.116 1.00 98.12 115 THR A C 1
ATOM 908 O O . THR A 1 115 ? -3.370 -2.524 -7.737 1.00 98.12 115 THR A O 1
ATOM 911 N N . VAL A 1 116 ? -5.305 -1.350 -7.600 1.00 98.19 116 VAL A N 1
ATOM 912 C CA . VAL A 1 116 ? -4.926 -0.463 -6.495 1.00 98.19 116 VAL A CA 1
ATOM 913 C C . VAL A 1 116 ? -5.519 -0.986 -5.189 1.00 98.19 116 VAL A C 1
ATOM 915 O O . VAL A 1 116 ? -6.705 -1.304 -5.143 1.00 98.19 116 VAL A O 1
ATOM 918 N N . TYR A 1 117 ? -4.697 -1.038 -4.146 1.00 98.31 117 TYR A N 1
ATOM 919 C CA . TYR A 1 117 ? -5.057 -1.443 -2.789 1.00 98.31 117 TYR A CA 1
ATOM 920 C C . TYR A 1 117 ? -4.806 -0.275 -1.835 1.00 98.31 117 TYR A C 1
ATOM 922 O O . TYR A 1 117 ? -3.802 0.429 -1.967 1.00 98.31 117 TYR A O 1
ATOM 930 N N . HIS A 1 118 ? -5.702 -0.090 -0.875 1.00 97.69 118 HIS A N 1
ATOM 931 C CA . HIS A 1 118 ? -5.639 0.949 0.149 1.00 97.69 118 HIS A CA 1
ATOM 932 C C . HIS A 1 118 ? -5.389 0.329 1.523 1.00 97.69 118 HIS A C 1
ATOM 934 O O . HIS A 1 118 ? -5.389 -0.894 1.684 1.00 97.69 118 HIS A O 1
ATOM 940 N N . VAL A 1 119 ? -5.116 1.175 2.514 1.00 97.00 119 VAL A N 1
ATOM 941 C CA . VAL A 1 119 ? -4.885 0.726 3.890 1.00 97.00 119 VAL A CA 1
ATOM 942 C C . VAL A 1 119 ? -6.058 -0.136 4.364 1.00 97.00 119 VAL A C 1
ATOM 944 O O . VAL A 1 119 ? -7.215 0.246 4.215 1.00 97.00 119 VAL A O 1
ATOM 947 N N . GLY A 1 120 ? -5.745 -1.319 4.890 1.00 95.38 120 GLY A N 1
ATOM 948 C CA . GLY A 1 120 ? -6.726 -2.323 5.296 1.00 95.38 120 GLY A CA 1
ATOM 949 C C . GLY A 1 120 ? -7.050 -3.385 4.241 1.00 95.38 120 GLY A C 1
ATOM 950 O O . GLY A 1 120 ? -7.558 -4.448 4.604 1.00 95.38 120 GLY A O 1
ATOM 951 N N . ASP A 1 121 ? -6.717 -3.176 2.966 1.00 97.19 121 ASP A N 1
ATOM 952 C CA . ASP A 1 121 ? -6.926 -4.188 1.929 1.00 97.19 121 ASP A CA 1
ATOM 953 C C . ASP A 1 121 ? -5.909 -5.333 2.043 1.00 97.19 121 ASP A C 1
ATOM 955 O O . ASP A 1 121 ? -4.746 -5.146 2.413 1.00 97.19 121 ASP A O 1
ATOM 959 N N . TYR A 1 122 ? -6.325 -6.541 1.656 1.00 96.44 122 TYR A N 1
ATOM 960 C CA . TYR A 1 122 ? -5.416 -7.676 1.514 1.00 96.44 122 TYR A CA 1
ATOM 961 C C . TYR A 1 122 ? -4.710 -7.643 0.161 1.00 96.44 122 TYR A C 1
ATOM 963 O O . TYR A 1 122 ? -5.342 -7.719 -0.893 1.00 96.44 122 TYR A O 1
ATOM 971 N N . LEU A 1 123 ? -3.379 -7.609 0.197 1.00 95.44 123 LEU A N 1
ATOM 972 C CA . LEU A 1 123 ? -2.550 -7.774 -0.990 1.00 95.44 123 LEU A CA 1
ATOM 973 C C . LEU A 1 123 ? -2.616 -9.226 -1.497 1.00 95.44 123 LEU A C 1
ATOM 975 O O . LEU A 1 123 ? -2.859 -10.143 -0.709 1.00 95.44 123 LEU A O 1
ATOM 979 N N . PRO A 1 124 ? -2.285 -9.498 -2.774 1.00 90.75 124 PRO A N 1
ATOM 980 C CA . PRO A 1 124 ? -2.313 -10.858 -3.331 1.00 90.75 124 PRO A CA 1
ATOM 981 C C . PRO A 1 124 ? -1.397 -11.874 -2.635 1.00 90.75 124 PRO A C 1
ATOM 983 O O . PRO A 1 124 ? -1.578 -13.078 -2.795 1.00 90.75 124 PRO A O 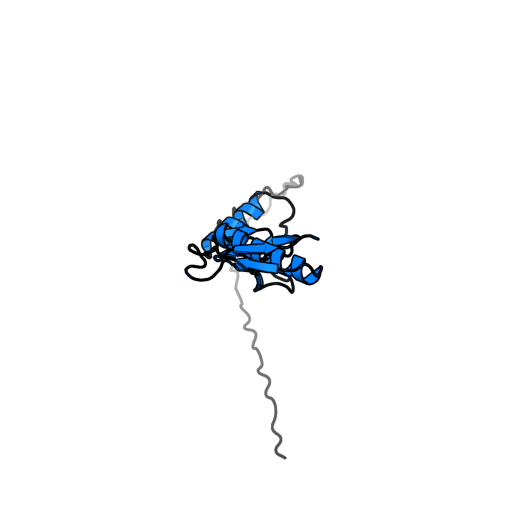1
ATOM 986 N N . ILE A 1 125 ? -0.423 -11.407 -1.851 1.00 88.62 125 ILE A N 1
ATOM 987 C CA . ILE A 1 125 ? 0.431 -12.259 -1.012 1.00 88.62 125 ILE A CA 1
ATOM 988 C C . ILE A 1 125 ? -0.222 -12.668 0.323 1.00 88.62 125 ILE A C 1
ATOM 990 O O . ILE A 1 125 ? 0.382 -13.411 1.089 1.00 88.62 125 ILE A O 1
ATOM 994 N N . GLY A 1 126 ? -1.434 -12.185 0.617 1.00 91.69 126 GLY A N 1
ATOM 995 C CA . GLY A 1 126 ? -2.177 -12.466 1.850 1.00 91.69 126 GLY A CA 1
ATOM 996 C C . GLY A 1 126 ? -1.857 -11.537 3.026 1.00 91.69 126 GLY A C 1
ATOM 997 O O . GLY A 1 126 ? -2.409 -11.722 4.108 1.00 91.69 126 GLY A O 1
ATOM 998 N N . THR A 1 127 ? -0.996 -10.538 2.831 1.00 92.62 127 THR A N 1
ATOM 999 C CA . THR A 1 127 ? -0.667 -9.525 3.844 1.00 92.62 127 THR A CA 1
ATOM 1000 C C . THR A 1 127 ? -1.614 -8.337 3.727 1.00 92.62 127 THR A C 1
ATOM 1002 O O . THR A 1 127 ? -1.884 -7.877 2.618 1.00 92.62 127 THR A O 1
ATOM 1005 N N . GLN A 1 128 ? -2.094 -7.826 4.859 1.00 95.44 128 GLN A N 1
ATOM 1006 C CA . GLN A 1 128 ? -2.889 -6.603 4.897 1.00 95.44 128 GLN A CA 1
ATOM 1007 C C . GLN A 1 128 ? -1.984 -5.385 4.710 1.00 95.44 128 GLN A C 1
ATOM 1009 O O . GLN A 1 128 ? -0.923 -5.289 5.331 1.00 95.44 128 GLN A O 1
ATOM 1014 N N . PHE A 1 129 ? -2.379 -4.471 3.834 1.00 97.19 129 PHE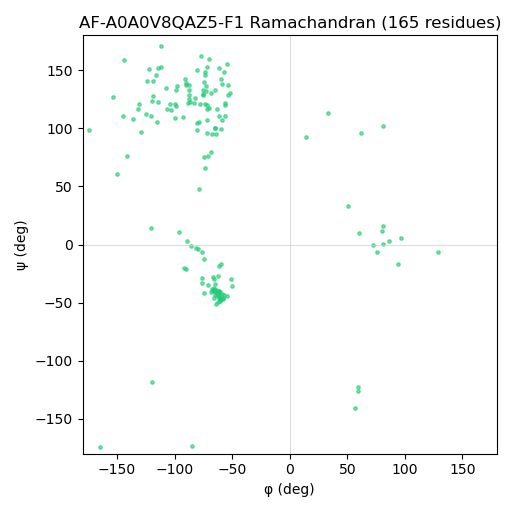 A N 1
ATOM 1015 C CA . PHE A 1 129 ? -1.607 -3.270 3.575 1.00 97.19 129 PHE A CA 1
ATOM 1016 C C . PHE A 1 129 ? -1.825 -2.249 4.693 1.00 97.19 129 PHE A C 1
ATOM 1018 O O . PHE A 1 129 ? -2.953 -1.837 4.949 1.00 97.19 129 PHE A O 1
ATOM 1025 N N . SER A 1 130 ? -0.746 -1.849 5.365 1.00 95.31 130 SER A N 1
ATOM 1026 C CA . SER A 1 130 ? -0.821 -0.961 6.528 1.00 95.31 130 SER A CA 1
ATOM 1027 C C . SER A 1 130 ? -0.689 0.525 6.197 1.00 95.31 130 SER A C 1
ATOM 1029 O O . SER A 1 130 ? -1.081 1.348 7.011 1.00 95.31 130 SER A O 1
ATOM 1031 N N . GLY A 1 131 ? -0.130 0.889 5.037 1.00 94.88 131 GLY A N 1
ATOM 1032 C CA . GLY A 1 131 ? 0.282 2.274 4.785 1.00 94.88 131 GLY A CA 1
ATOM 1033 C C . GLY A 1 131 ? 1.266 2.774 5.846 1.00 94.88 131 GLY A C 1
ATOM 1034 O O . GLY A 1 131 ? 2.132 2.018 6.298 1.00 94.88 131 GLY A O 1
ATOM 1035 N N . THR A 1 132 ? 1.123 4.036 6.250 1.00 95.44 132 THR A N 1
ATOM 1036 C CA . THR A 1 132 ? 1.877 4.614 7.374 1.00 95.44 132 THR A CA 1
ATOM 1037 C C . THR A 1 132 ? 1.319 4.165 8.731 1.00 95.44 132 THR A C 1
ATOM 1039 O O . THR A 1 132 ? 0.178 3.722 8.830 1.00 95.44 132 THR A O 1
ATOM 1042 N N . ASN A 1 133 ? 2.107 4.303 9.805 1.00 94.19 133 ASN A N 1
ATOM 1043 C CA . ASN A 1 133 ? 1.655 3.937 11.155 1.00 94.19 133 ASN A CA 1
ATOM 1044 C C . ASN A 1 133 ? 0.373 4.679 11.567 1.00 94.19 133 ASN A C 1
ATOM 1046 O O . ASN A 1 133 ? -0.533 4.050 12.099 1.00 94.19 133 ASN A O 1
ATOM 1050 N N . ASP A 1 134 ? 0.283 5.980 11.285 1.00 93.62 134 ASP A N 1
ATOM 1051 C CA . ASP A 1 134 ? -0.878 6.799 11.652 1.00 93.62 134 ASP A CA 1
ATOM 1052 C C . ASP A 1 134 ? -2.146 6.343 10.903 1.00 93.62 134 ASP A C 1
ATOM 1054 O O . ASP A 1 134 ? -3.226 6.258 11.486 1.00 93.62 134 ASP A O 1
ATOM 1058 N N . GLU A 1 135 ? -2.021 5.991 9.618 1.00 95.25 135 GLU A N 1
ATOM 1059 C CA . GLU A 1 135 ? -3.136 5.437 8.839 1.00 95.25 135 GLU A CA 1
ATOM 1060 C C . GLU A 1 135 ? -3.552 4.054 9.348 1.00 95.25 135 GLU A C 1
ATOM 1062 O O . GLU A 1 135 ? -4.744 3.762 9.431 1.00 95.25 135 GLU A O 1
ATOM 1067 N N . TRP A 1 136 ? -2.584 3.215 9.723 1.00 95.12 136 TRP A N 1
ATOM 1068 C CA . TRP A 1 136 ? -2.857 1.899 10.289 1.00 95.12 136 TRP A CA 1
ATOM 1069 C C . TRP A 1 136 ? -3.576 1.982 11.637 1.00 95.12 136 TRP A C 1
ATOM 1071 O O . TRP A 1 136 ? -4.531 1.245 11.873 1.00 95.12 136 TRP A O 1
ATOM 1081 N N . GLU A 1 137 ? -3.143 2.886 12.518 1.00 92.88 137 GLU A N 1
ATOM 1082 C CA . GLU A 1 137 ? -3.799 3.130 13.804 1.00 92.88 137 GLU A CA 1
ATOM 1083 C C . GLU A 1 137 ? -5.246 3.599 13.610 1.00 92.88 137 GLU A C 1
ATOM 1085 O O . GLU A 1 137 ? -6.151 3.075 14.265 1.00 92.88 137 GLU A O 1
ATOM 1090 N N . GLY A 1 138 ? -5.477 4.519 12.667 1.00 90.88 138 GLY A N 1
ATOM 1091 C CA . GLY A 1 138 ? -6.821 4.960 12.292 1.00 90.88 138 GLY A CA 1
ATOM 1092 C C . GLY A 1 138 ? -7.687 3.815 11.762 1.00 90.88 138 GLY A C 1
ATOM 1093 O O . GLY A 1 138 ? -8.799 3.608 12.247 1.00 90.88 138 GLY A O 1
ATOM 1094 N N . PHE A 1 139 ? -7.153 3.019 10.831 1.00 93.25 139 PHE A N 1
ATOM 1095 C CA . PHE A 1 139 ? -7.856 1.867 10.266 1.00 93.25 139 PHE A CA 1
ATOM 1096 C C . PHE A 1 139 ? -8.244 0.839 11.335 1.00 93.25 139 PHE A C 1
ATOM 1098 O O . PHE A 1 139 ? -9.388 0.393 11.371 1.00 93.25 139 PHE A O 1
ATOM 1105 N N . ILE A 1 140 ? -7.323 0.475 12.233 1.00 93.00 140 ILE A N 1
ATOM 1106 C CA . ILE A 1 140 ? -7.605 -0.501 13.294 1.00 93.00 140 ILE A CA 1
ATOM 1107 C C . ILE A 1 140 ? -8.665 0.020 14.263 1.00 93.00 140 ILE A C 1
ATOM 1109 O O . ILE A 1 140 ? -9.533 -0.750 14.674 1.00 93.00 140 ILE A O 1
ATOM 1113 N N . ALA A 1 141 ? -8.637 1.309 14.609 1.00 90.19 141 ALA A N 1
ATOM 1114 C CA . ALA A 1 141 ? -9.667 1.899 15.456 1.00 90.19 141 ALA A CA 1
ATOM 1115 C C . ALA A 1 141 ? -11.058 1.795 14.805 1.00 90.19 141 ALA A C 1
ATOM 1117 O O . ALA A 1 141 ? -12.003 1.330 15.446 1.00 90.19 141 ALA A O 1
ATOM 1118 N N . GLU A 1 142 ? -11.176 2.163 13.527 1.00 89.62 142 GLU A N 1
ATOM 1119 C CA . GLU A 1 142 ? -12.426 2.056 12.765 1.00 89.62 142 GLU A CA 1
ATOM 1120 C C . GLU A 1 142 ? -12.892 0.602 12.606 1.00 89.62 142 GLU A C 1
ATOM 1122 O O . GLU A 1 142 ? -14.077 0.304 12.784 1.00 89.62 142 GLU A O 1
ATOM 1127 N N . ASP A 1 143 ? -11.972 -0.324 12.327 1.00 91.19 143 ASP A N 1
ATOM 1128 C CA . ASP A 1 143 ? -12.295 -1.738 12.150 1.00 91.19 143 ASP A CA 1
ATOM 1129 C C . ASP A 1 143 ? -12.779 -2.386 13.455 1.00 91.19 143 ASP A C 1
ATOM 1131 O O . ASP A 1 143 ? -13.765 -3.122 13.447 1.00 91.19 143 ASP A O 1
ATOM 1135 N N . MET A 1 144 ? -12.163 -2.055 14.595 1.00 89.44 144 MET A N 1
ATOM 1136 C CA . MET A 1 144 ? -12.618 -2.516 15.912 1.00 89.44 144 MET A CA 1
ATOM 1137 C C . MET A 1 144 ? -14.040 -2.041 16.231 1.00 89.44 144 MET A C 1
ATOM 1139 O O . MET A 1 144 ? -14.844 -2.809 16.760 1.00 89.44 144 MET A O 1
ATOM 1143 N N . ILE A 1 145 ? -14.375 -0.794 15.889 1.00 90.81 145 ILE A N 1
ATOM 1144 C CA . ILE A 1 145 ? -15.724 -0.242 16.085 1.00 90.81 145 ILE A CA 1
ATOM 1145 C C . ILE A 1 145 ? -16.733 -0.969 15.202 1.00 90.81 145 ILE A C 1
ATOM 1147 O O . ILE A 1 145 ? -17.801 -1.360 15.676 1.00 90.81 145 ILE A O 1
ATOM 1151 N N . ARG A 1 146 ? -16.389 -1.178 13.928 1.00 90.12 146 ARG A N 1
ATOM 1152 C CA . ARG A 1 146 ? -17.230 -1.912 12.982 1.00 90.12 146 ARG A CA 1
ATOM 1153 C C . ARG A 1 146 ? -17.512 -3.329 13.484 1.00 90.12 146 ARG A C 1
ATOM 1155 O O . ARG A 1 146 ? -18.669 -3.740 13.501 1.00 90.12 146 ARG A O 1
ATOM 1162 N N . GLN A 1 147 ? -16.483 -4.045 13.939 1.00 91.69 147 GLN A N 1
ATOM 1163 C CA . GLN A 1 147 ? -16.632 -5.390 14.502 1.00 91.69 147 GLN A CA 1
ATOM 1164 C C . GLN A 1 147 ? -17.520 -5.389 15.752 1.00 91.69 147 GLN A C 1
ATOM 1166 O O . GLN A 1 147 ? -18.442 -6.194 15.840 1.00 91.69 147 GLN A O 1
ATOM 1171 N N . ALA A 1 148 ? -17.317 -4.448 16.679 1.00 89.81 148 ALA A N 1
ATOM 1172 C CA . ALA A 1 148 ? -18.147 -4.339 17.879 1.00 89.81 148 ALA A CA 1
ATOM 1173 C C . ALA A 1 148 ? -19.633 -4.125 17.539 1.00 89.81 148 ALA A C 1
ATOM 1175 O O . ALA A 1 148 ? -20.507 -4.778 18.109 1.00 89.81 148 ALA A O 1
ATOM 1176 N N . GLN A 1 149 ? -19.927 -3.265 16.561 1.00 89.88 149 GLN A N 1
ATOM 1177 C CA . GLN A 1 149 ? -21.292 -3.037 16.083 1.00 89.88 149 GLN A CA 1
ATOM 1178 C C . GLN A 1 149 ? -21.891 -4.274 15.393 1.00 89.88 149 GLN A C 1
ATOM 1180 O O . GLN A 1 149 ? -23.070 -4.569 15.586 1.00 89.88 149 GLN A O 1
ATOM 1185 N N . GLU A 1 150 ? -21.099 -5.014 14.612 1.00 92.38 150 GLU A N 1
ATOM 1186 C CA . GLU A 1 150 ? -21.517 -6.274 13.976 1.00 92.38 150 GLU A CA 1
ATOM 1187 C C . GLU A 1 150 ? -21.815 -7.378 15.003 1.00 92.38 150 GLU A C 1
ATOM 1189 O O . GLU A 1 150 ? -22.746 -8.164 14.815 1.00 92.38 150 GLU A O 1
ATOM 1194 N N . GLU A 1 151 ? -21.079 -7.402 16.115 1.00 92.00 151 GLU A N 1
ATOM 1195 C CA . GLU A 1 151 ? -21.320 -8.287 17.261 1.00 92.00 151 GLU A CA 1
ATOM 1196 C C . GLU A 1 151 ? -22.498 -7.830 18.143 1.00 92.00 151 GLU A C 1
ATOM 1198 O O . GLU A 1 151 ? -22.929 -8.561 19.036 1.00 92.00 151 GLU A O 1
ATOM 1203 N N . GLY A 1 152 ? -23.070 -6.656 17.859 1.00 89.38 152 GLY A N 1
ATOM 1204 C CA . GLY A 1 152 ? -24.217 -6.098 18.573 1.00 89.38 152 GLY A CA 1
ATOM 1205 C C . GLY A 1 152 ? -23.865 -5.400 19.886 1.00 89.38 152 GLY A C 1
ATOM 1206 O O . GLY A 1 152 ? -24.764 -5.167 20.694 1.00 89.38 152 GLY A O 1
ATOM 1207 N N . LEU A 1 153 ? -22.589 -5.070 20.102 1.00 90.00 153 LEU A N 1
ATOM 1208 C CA . LEU A 1 153 ? -22.137 -4.287 21.248 1.00 90.00 153 LEU A CA 1
ATOM 1209 C C . LEU A 1 153 ? -22.533 -2.816 21.082 1.00 90.00 153 LEU A C 1
ATOM 1211 O O . LEU A 1 153 ? -22.549 -2.268 19.975 1.00 90.00 153 LEU A O 1
ATOM 1215 N N . GLU A 1 154 ? -22.837 -2.161 22.199 1.00 88.94 154 GLU A N 1
ATOM 1216 C CA . GLU A 1 154 ? -23.080 -0.722 22.207 1.00 88.94 154 GLU A CA 1
ATOM 1217 C C . GLU A 1 154 ? -21.746 0.023 22.081 1.00 88.94 154 GLU A C 1
ATOM 1219 O O . GLU A 1 154 ? -20.795 -0.236 22.822 1.00 88.94 154 GLU A O 1
ATOM 1224 N N . VAL A 1 155 ? -21.684 0.963 21.136 1.00 87.56 155 VAL A N 1
ATOM 1225 C CA . VAL A 1 155 ? -20.534 1.851 20.942 1.00 87.56 155 VAL A CA 1
ATOM 1226 C C . VAL A 1 155 ? -20.990 3.295 21.115 1.00 87.56 155 VAL A C 1
ATOM 1228 O O . VAL A 1 155 ? -21.894 3.744 20.408 1.00 87.56 155 VAL A O 1
ATOM 1231 N N . THR A 1 156 ? -20.353 4.026 22.029 1.00 90.56 156 THR A N 1
ATOM 1232 C CA . THR A 1 156 ? -20.566 5.466 22.242 1.00 90.56 156 THR A CA 1
ATOM 1233 C C . THR A 1 156 ? -19.310 6.260 21.892 1.00 90.56 156 THR A C 1
ATOM 1235 O O . THR A 1 156 ? -18.197 5.747 21.964 1.00 90.56 156 THR A O 1
ATOM 1238 N N . GLU A 1 157 ? -19.479 7.519 21.485 1.00 87.69 157 GLU A N 1
ATOM 1239 C CA . GLU A 1 157 ? -18.375 8.467 21.301 1.00 87.69 157 GLU A CA 1
ATOM 1240 C C . GLU A 1 157 ? -18.375 9.454 22.478 1.00 87.69 157 GLU A C 1
ATOM 1242 O O . GLU A 1 157 ? -19.367 10.146 22.719 1.00 87.69 157 GLU A O 1
ATOM 1247 N N . GLU A 1 158 ? -17.273 9.508 23.223 1.00 87.56 158 GLU A N 1
ATOM 1248 C CA . GLU A 1 158 ? -17.091 10.347 24.409 1.00 87.56 158 GLU A CA 1
ATOM 1249 C C . GLU A 1 158 ? -15.757 11.099 24.300 1.00 87.56 158 GLU A C 1
ATOM 1251 O O . GLU A 1 158 ? -14.700 10.489 24.165 1.00 87.56 158 GLU A O 1
ATOM 1256 N N . ASP A 1 159 ? -15.797 12.437 24.323 1.00 83.25 159 ASP A N 1
ATOM 1257 C CA . ASP A 1 159 ? -14.619 13.320 24.224 1.00 83.25 159 ASP A CA 1
ATOM 1258 C C . ASP A 1 159 ? -13.673 13.020 23.034 1.00 83.25 159 ASP A C 1
ATOM 1260 O O . ASP A 1 159 ? -12.461 13.227 23.110 1.00 83.25 159 ASP A O 1
ATOM 1264 N N . GLY A 1 160 ? -14.233 12.563 21.907 1.00 77.06 160 GLY A N 1
ATOM 1265 C CA . GLY A 1 160 ? -13.480 12.210 20.697 1.00 77.06 160 GLY A CA 1
ATOM 1266 C C . GLY A 1 160 ? -12.817 10.829 20.747 1.00 77.06 160 GLY A C 1
ATOM 1267 O O . GLY A 1 160 ? -11.984 10.524 19.894 1.00 77.06 160 GLY A O 1
ATOM 1268 N N . ALA A 1 161 ? -13.168 9.999 21.731 1.00 79.31 161 ALA A N 1
ATOM 1269 C CA . ALA A 1 161 ? -12.778 8.598 21.821 1.00 79.31 161 ALA A CA 1
ATOM 1270 C C . ALA A 1 161 ? -14.010 7.688 21.727 1.00 79.31 161 ALA A C 1
ATOM 1272 O O . ALA A 1 161 ? -15.084 8.013 22.231 1.00 79.31 161 ALA A O 1
ATOM 1273 N N . TYR A 1 162 ? -13.848 6.520 21.109 1.00 84.06 162 TYR A N 1
ATOM 1274 C CA . TYR A 1 162 ? -14.895 5.502 21.063 1.00 84.06 162 TYR A CA 1
ATOM 1275 C C . TYR A 1 162 ? -14.819 4.591 22.292 1.00 84.06 162 TYR A C 1
ATOM 1277 O O . TYR A 1 162 ? -13.746 4.101 22.651 1.00 84.06 162 TYR A O 1
ATOM 1285 N N . VAL A 1 163 ? -15.967 4.348 22.922 1.00 86.38 163 VAL A N 1
ATOM 1286 C CA . VAL A 1 163 ? -16.141 3.459 24.073 1.00 86.38 163 VAL A CA 1
ATOM 1287 C C . VAL A 1 163 ? -17.024 2.291 23.649 1.00 86.38 163 VAL A C 1
ATOM 1289 O O . VAL A 1 163 ? -18.148 2.490 23.194 1.00 86.38 163 VAL A O 1
ATOM 1292 N N . ILE A 1 164 ? -16.508 1.071 23.794 1.00 88.50 164 ILE A N 1
ATOM 1293 C CA . ILE A 1 164 ? -17.244 -0.171 23.531 1.00 88.50 164 ILE A CA 1
ATOM 1294 C C . ILE A 1 164 ? -17.733 -0.717 24.874 1.00 88.50 164 ILE A C 1
ATOM 1296 O O . ILE A 1 164 ? -16.920 -0.988 25.763 1.00 88.50 164 ILE A O 1
ATOM 1300 N N . HIS A 1 165 ? -19.046 -0.880 25.029 1.00 87.56 165 HIS A N 1
ATOM 1301 C CA . HIS A 1 165 ? -19.657 -1.410 26.248 1.00 87.56 165 HIS A CA 1
ATOM 1302 C C . HIS A 1 165 ? -19.735 -2.937 26.166 1.00 87.56 165 HIS A C 1
ATOM 1304 O O . HIS A 1 165 ? -20.326 -3.492 25.241 1.00 87.56 165 HIS A O 1
ATOM 1310 N N . LEU A 1 166 ? -19.106 -3.612 27.131 1.00 84.75 166 LEU A N 1
ATOM 1311 C CA . LEU A 1 166 ? -19.148 -5.066 27.292 1.00 84.75 166 LEU A CA 1
ATOM 1312 C C . LEU A 1 166 ? -20.110 -5.389 28.444 1.00 84.75 166 LEU A C 1
ATOM 1314 O O . LEU A 1 166 ? -19.836 -4.989 29.578 1.00 84.75 166 LEU A O 1
ATOM 1318 N N . ASP A 1 167 ? -21.214 -6.076 28.147 1.00 75.25 167 ASP A N 1
ATOM 1319 C CA . ASP A 1 167 ? -22.191 -6.556 29.144 1.00 75.25 167 ASP A CA 1
ATOM 1320 C C . ASP A 1 167 ? -21.644 -7.680 30.050 1.00 75.25 167 ASP A C 1
ATOM 1322 O O . ASP A 1 167 ? -20.859 -8.535 29.567 1.00 75.25 167 ASP A O 1
#

Secondary structure (DSSP, 8-state):
-------PPP--------------------------------------HHHHHHH-SSTT-SS-HHHHHHHHHHHHHTT-SEEETTEEEE-TTTTTTTSPPEEEE--TTSTTTT-EEETTPBPTTSPBP--SHHHHHHHHHHHHHHHHHHTT-EEEEETTEEEEE--

Sequence (167 aa):
MQNTETQQAEIETENISTELVEESLSEPTEQIEVTEPTTDTSTSEYLSESDEIAHSKWADINGAWDAEHQYTLYAKSQGADYTMGWCWIYEHGKAAGDQPSYAVYMKEGDPLYGTVYHVGDYLPIGTQFSGTNDEWEGFIAEDMIRQAQEEGLEVTEEDGAYVIHLD

Foldseek 3Di:
DDDDDDDDDDDDDDDDDDDDDDDDDDDDDDDPDDDDPPPPPDPPPVDDLVVCVVVPLPDDPPDDPVVLVSVQVVLVVVQAPGDDVQWGWHAYCGSCDPDHIKIAGPNPPDPRHRPIDHQQDQDPVRDGHHHDPVSNVVVVQVVVVVVLVVVVWDWDADPNHIDTDDD

Organism: NCBI:txid290052

Radius of gyration: 32.07 Å; Cα contacts (8 Å, |Δi|>4): 161; chains: 1; bounding box: 73×50×86 Å

pLDDT: mean 72.29, std 24.18, range [31.8, 98.44]

Solvent-accessible surface area (backbone atoms only — not comparable to full-atom values): 10834 Å² total; per-residue (Å²): 143,85,88,83,84,90,81,84,83,83,82,83,81,82,80,85,82,76,87,78,85,84,82,82,91,84,87,86,81,93,71,92,72,80,85,68,86,77,73,80,74,76,86,71,73,76,59,52,75,69,49,44,57,68,70,52,70,72,82,70,88,77,81,53,70,62,53,59,49,50,49,32,52,50,41,38,74,74,51,27,71,40,58,59,88,58,23,38,29,22,35,49,79,52,59,35,35,94,40,73,25,39,31,35,28,63,46,82,95,45,94,58,47,71,42,76,42,45,63,74,36,73,43,97,85,71,49,65,36,45,57,43,70,71,57,34,54,53,50,52,54,54,49,52,53,53,49,38,50,74,74,67,39,55,73,47,79,54,98,92,40,82,45,77,55,81,133

Mean predicted aligned error: 17.32 Å